Protein AF-A0A1T4K7S0-F1 (afdb_monomer)

pLDDT: mean 84.99, std 19.04, range [42.91, 98.62]

Sequence (131 aa):
MKFDKYSYYLGMTFAFVECVSNDAKEVALTHPLSNEEFKVLKEYNEKIVFENQLHLYWDTIHNKTIGVIYKYEESIIKYVALRKHFNVIDNFDKFKDLLGYNIVSKMNEYTKIETNIIQSEDWLLAHNNQQ

Structure (mmCIF, N/CA/C/O backbone):
data_AF-A0A1T4K7S0-F1
#
_entry.id   AF-A0A1T4K7S0-F1
#
loop_
_atom_site.group_PDB
_atom_site.id
_atom_site.type_symbol
_atom_site.label_atom_id
_atom_site.label_alt_id
_atom_site.label_comp_id
_atom_site.label_asym_id
_atom_site.label_entity_id
_atom_site.label_seq_id
_atom_site.pdbx_PDB_ins_code
_atom_site.Cartn_x
_atom_site.Cartn_y
_atom_site.Cartn_z
_atom_site.occupancy
_atom_site.B_iso_or_equiv
_atom_site.auth_seq_id
_atom_site.auth_comp_id
_atom_site.auth_asym_id
_atom_site.auth_atom_id
_atom_site.pdbx_PDB_model_num
ATOM 1 N N . MET A 1 1 ? 0.284 10.090 -27.308 1.00 47.59 1 MET A N 1
ATOM 2 C CA . MET A 1 1 ? 0.532 10.387 -25.882 1.00 47.59 1 MET A CA 1
ATOM 3 C C . MET A 1 1 ? 0.886 9.075 -25.201 1.00 47.59 1 MET A C 1
ATOM 5 O O . MET A 1 1 ? 0.038 8.196 -25.145 1.00 47.59 1 MET A O 1
ATOM 9 N N . LYS A 1 2 ? 2.152 8.868 -24.827 1.00 51.22 2 LYS A N 1
ATOM 10 C CA . LYS A 1 2 ? 2.576 7.647 -24.128 1.00 51.22 2 LYS A CA 1
ATOM 11 C C . LYS A 1 2 ? 2.298 7.890 -22.645 1.00 51.22 2 LYS A C 1
ATOM 13 O O . LYS A 1 2 ? 2.816 8.864 -22.111 1.00 51.22 2 LYS A O 1
ATOM 18 N N . PHE A 1 3 ? 1.423 7.097 -22.030 1.00 64.25 3 PHE A N 1
ATOM 19 C CA . PHE A 1 3 ? 1.155 7.213 -20.596 1.00 64.25 3 PHE A CA 1
ATOM 20 C C . PHE A 1 3 ? 2.452 6.925 -19.834 1.00 64.25 3 PHE A C 1
ATOM 22 O O . PHE A 1 3 ? 3.077 5.887 -20.060 1.00 64.25 3 PHE A O 1
ATOM 29 N N . ASP A 1 4 ? 2.875 7.853 -18.976 1.00 88.50 4 ASP A N 1
ATOM 30 C CA . ASP A 1 4 ? 3.986 7.608 -18.063 1.00 88.50 4 ASP A CA 1
ATOM 31 C C . ASP A 1 4 ? 3.535 6.607 -16.990 1.00 88.50 4 ASP A C 1
ATOM 33 O O . ASP A 1 4 ? 2.502 6.789 -16.336 1.00 88.50 4 ASP A O 1
ATOM 37 N N . LYS A 1 5 ? 4.307 5.529 -16.816 1.00 92.75 5 LYS A N 1
ATOM 38 C CA . LYS A 1 5 ? 3.989 4.464 -15.858 1.00 92.75 5 LYS A CA 1
ATOM 39 C C . LYS A 1 5 ? 3.945 4.984 -14.419 1.00 92.75 5 LYS A C 1
ATOM 41 O O . LYS A 1 5 ? 3.163 4.481 -13.620 1.00 92.75 5 LYS A O 1
ATOM 46 N N . TYR A 1 6 ? 4.734 6.010 -14.092 1.00 94.94 6 TYR A N 1
ATOM 47 C CA . TYR A 1 6 ? 4.749 6.597 -12.751 1.00 94.94 6 TYR A CA 1
ATOM 48 C C . TYR A 1 6 ? 3.476 7.377 -12.461 1.00 94.94 6 TYR A C 1
ATOM 50 O O . TYR A 1 6 ? 2.893 7.205 -11.393 1.00 94.94 6 TYR A O 1
ATOM 58 N N . SER A 1 7 ? 2.975 8.139 -13.436 1.00 94.19 7 SER A N 1
ATOM 59 C CA . SER A 1 7 ? 1.658 8.771 -13.323 1.00 94.19 7 SER A CA 1
ATOM 60 C C . SER A 1 7 ? 0.545 7.736 -13.133 1.00 94.19 7 SER A C 1
ATOM 62 O O . SER A 1 7 ? -0.346 7.945 -12.316 1.00 94.19 7 SER A O 1
ATOM 64 N N . TYR A 1 8 ? 0.617 6.594 -13.827 1.00 95.00 8 TYR A N 1
ATOM 65 C CA . TYR A 1 8 ? -0.343 5.503 -13.640 1.00 95.00 8 TYR A CA 1
ATOM 66 C C . TYR A 1 8 ? -0.294 4.913 -12.219 1.00 95.00 8 TYR A C 1
ATOM 68 O O . TYR A 1 8 ? -1.337 4.757 -11.585 1.00 95.00 8 TYR A O 1
ATOM 76 N N . TYR A 1 9 ? 0.898 4.633 -11.679 1.00 96.62 9 TYR A N 1
ATOM 77 C CA . TYR A 1 9 ? 1.034 4.107 -10.313 1.00 96.62 9 TYR A CA 1
ATOM 78 C C . TYR A 1 9 ? 0.531 5.093 -9.255 1.00 96.62 9 TYR A C 1
ATOM 80 O O . TYR A 1 9 ? -0.161 4.679 -8.329 1.00 96.62 9 TYR A O 1
ATOM 88 N N . LEU A 1 10 ? 0.821 6.388 -9.403 1.00 96.56 10 LEU A N 1
ATOM 89 C CA . LEU A 1 10 ? 0.322 7.411 -8.481 1.00 96.56 10 LEU A CA 1
ATOM 90 C C . LEU A 1 10 ? -1.200 7.578 -8.577 1.00 96.56 10 LEU A C 1
ATOM 92 O O . LEU A 1 10 ? -1.858 7.712 -7.549 1.00 96.56 10 LEU A O 1
ATOM 96 N N . GLY A 1 11 ? -1.768 7.496 -9.785 1.00 96.50 11 GLY A N 1
ATOM 97 C CA . GLY A 1 11 ? -3.220 7.487 -9.978 1.00 96.50 11 GLY A CA 1
ATOM 98 C C . GLY A 1 11 ? -3.898 6.301 -9.283 1.00 96.50 11 GLY A C 1
ATOM 99 O O . GLY A 1 11 ? -4.918 6.477 -8.621 1.00 96.50 11 GLY A O 1
ATOM 100 N N . MET A 1 12 ? -3.298 5.108 -9.357 1.00 96.38 12 MET A N 1
ATOM 101 C CA . MET A 1 12 ? -3.770 3.922 -8.627 1.00 96.38 12 MET A CA 1
ATOM 102 C C . MET A 1 12 ? -3.733 4.130 -7.108 1.00 96.38 12 MET A C 1
ATOM 104 O O . MET A 1 12 ? -4.701 3.810 -6.421 1.00 96.38 12 MET A O 1
ATOM 108 N N . THR A 1 13 ? -2.641 4.688 -6.576 1.00 97.69 13 THR A N 1
ATOM 109 C CA . THR A 1 13 ? -2.539 5.017 -5.147 1.00 97.69 13 THR A CA 1
ATOM 110 C C . THR A 1 13 ? -3.636 5.986 -4.724 1.00 97.69 13 THR A C 1
ATOM 112 O O . THR A 1 13 ? -4.280 5.750 -3.706 1.00 97.69 13 THR A O 1
ATOM 115 N N . PHE A 1 14 ? -3.889 7.037 -5.508 1.00 97.50 14 PHE A N 1
ATOM 116 C CA . PHE A 1 14 ? -4.933 8.015 -5.207 1.00 97.50 14 PHE A CA 1
ATOM 117 C C . PHE A 1 14 ? -6.324 7.363 -5.129 1.00 97.50 14 PHE A C 1
ATOM 119 O O . PHE A 1 14 ? -7.025 7.531 -4.136 1.00 97.50 14 PHE A O 1
ATOM 126 N N . ALA A 1 15 ? -6.678 6.519 -6.102 1.00 97.06 15 ALA A N 1
ATOM 127 C CA . ALA A 1 15 ? -7.947 5.786 -6.087 1.00 97.06 15 ALA A CA 1
ATOM 128 C C . ALA A 1 15 ? -8.083 4.847 -4.870 1.00 97.06 15 ALA A C 1
ATOM 130 O O . ALA A 1 15 ? -9.164 4.688 -4.300 1.00 97.06 15 ALA A O 1
ATOM 131 N N . PHE A 1 16 ? -6.989 4.215 -4.438 1.00 97.31 16 PHE A N 1
ATOM 132 C CA . PHE A 1 16 ? -7.000 3.367 -3.246 1.00 97.31 16 PHE A CA 1
ATOM 133 C C . PHE A 1 16 ? -7.092 4.149 -1.942 1.00 97.31 16 PHE A C 1
ATOM 135 O O . PHE A 1 16 ? -7.776 3.695 -1.025 1.00 97.31 16 PHE A O 1
ATOM 142 N N . VAL A 1 17 ? -6.467 5.322 -1.874 1.00 97.94 17 VAL A N 1
ATOM 143 C CA . VAL A 1 17 ? -6.667 6.263 -0.772 1.00 97.94 17 VAL A CA 1
ATOM 144 C C . VAL A 1 17 ? -8.145 6.633 -0.657 1.00 97.94 17 VAL A C 1
ATOM 146 O O . VAL A 1 17 ? -8.704 6.494 0.424 1.00 97.94 17 VAL A O 1
ATOM 149 N N . GLU A 1 18 ? -8.819 6.973 -1.759 1.00 96.88 18 GLU A N 1
ATOM 150 C CA . GLU A 1 18 ? -10.259 7.271 -1.738 1.00 96.88 18 GLU A CA 1
ATOM 151 C C . GLU A 1 18 ? -11.104 6.090 -1.238 1.00 96.88 18 GLU A C 1
ATOM 153 O O . GLU A 1 18 ? -12.051 6.281 -0.473 1.00 96.88 18 GLU A O 1
ATOM 158 N N . CYS A 1 19 ? -10.757 4.858 -1.626 1.00 96.88 19 CYS A N 1
ATOM 159 C CA . CYS A 1 19 ? -11.459 3.663 -1.155 1.00 96.88 19 CYS A CA 1
ATOM 160 C C . CYS A 1 19 ? -11.328 3.469 0.364 1.00 96.88 19 CYS A C 1
ATOM 162 O O . CYS A 1 19 ? -12.300 3.091 1.015 1.00 96.88 19 CYS A O 1
ATOM 164 N N . VAL A 1 20 ? -10.134 3.693 0.921 1.00 97.31 20 VAL A N 1
ATOM 165 C CA . VAL A 1 20 ? -9.875 3.539 2.362 1.00 97.31 20 VAL A CA 1
ATOM 166 C C . VAL A 1 20 ? -10.484 4.699 3.152 1.00 97.31 20 VAL A C 1
ATOM 168 O O . VAL A 1 20 ? -11.095 4.472 4.191 1.00 97.31 20 VAL A O 1
ATOM 171 N N . SER A 1 21 ? -10.395 5.933 2.649 1.00 96.56 21 SER A N 1
ATOM 172 C CA . SER A 1 21 ? -10.991 7.110 3.297 1.00 96.56 21 SER A CA 1
ATOM 173 C C . SER A 1 21 ? -12.507 6.982 3.466 1.00 96.56 21 SER A C 1
ATOM 175 O O . SER A 1 21 ? -13.034 7.352 4.518 1.00 96.56 21 SER A O 1
ATOM 177 N N . ASN A 1 22 ? -13.185 6.416 2.461 1.00 94.19 22 ASN A N 1
ATOM 178 C CA . ASN A 1 22 ? -14.634 6.188 2.443 1.00 94.19 22 ASN A CA 1
ATOM 179 C C . ASN A 1 22 ? -15.061 4.836 3.044 1.00 94.19 22 ASN A C 1
ATOM 181 O O . ASN A 1 22 ? -16.191 4.405 2.826 1.00 94.19 22 ASN A O 1
ATOM 185 N N . ASP A 1 23 ? -14.160 4.141 3.745 1.00 92.44 23 ASP A N 1
ATOM 186 C CA . ASP A 1 23 ? -14.431 2.868 4.424 1.00 92.44 23 ASP A CA 1
ATOM 187 C C . ASP A 1 23 ? -14.947 1.747 3.488 1.00 92.44 23 ASP A C 1
ATOM 189 O O . ASP A 1 23 ? -15.548 0.765 3.923 1.00 92.44 23 ASP A O 1
ATOM 193 N N . ALA A 1 24 ? -14.669 1.849 2.181 1.00 91.88 24 ALA A N 1
ATOM 194 C CA . ALA A 1 24 ? -14.945 0.789 1.209 1.00 91.88 24 ALA A CA 1
ATOM 195 C C . ALA A 1 24 ? -13.925 -0.363 1.307 1.00 91.88 24 ALA A C 1
ATOM 197 O O . ALA A 1 24 ? -14.191 -1.481 0.860 1.00 91.88 24 ALA A O 1
ATOM 198 N N . LYS A 1 25 ? -12.746 -0.090 1.883 1.00 94.75 25 LYS A N 1
ATOM 199 C CA . LYS A 1 25 ? -11.691 -1.062 2.201 1.00 94.75 25 LYS A CA 1
ATOM 200 C C . LYS A 1 25 ? -11.120 -0.755 3.589 1.00 94.75 25 LYS A C 1
ATOM 202 O O . LYS A 1 25 ? -10.883 0.409 3.890 1.00 94.75 25 LYS A O 1
ATOM 207 N N . GLU A 1 26 ? -10.835 -1.778 4.401 1.00 96.25 26 GLU A N 1
ATOM 208 C CA . GLU A 1 26 ? -10.111 -1.582 5.672 1.00 96.25 26 GLU A CA 1
ATOM 209 C C . GLU A 1 26 ? -8.628 -1.266 5.418 1.00 96.25 26 GLU A C 1
ATOM 211 O O . GLU A 1 26 ? -8.034 -0.454 6.131 1.00 96.25 26 GLU A O 1
ATOM 216 N N . VAL A 1 27 ? -8.039 -1.904 4.396 1.00 97.31 27 VAL A N 1
ATOM 217 C CA . VAL A 1 27 ? -6.691 -1.618 3.887 1.00 97.31 27 VAL A CA 1
ATOM 218 C C . VAL A 1 27 ? -6.661 -1.667 2.357 1.00 97.31 27 VAL A C 1
ATOM 220 O O . VAL A 1 27 ? -7.434 -2.390 1.725 1.00 97.31 27 VAL A O 1
ATOM 223 N N . ALA A 1 28 ? -5.720 -0.957 1.741 1.00 97.50 28 ALA A N 1
ATOM 224 C CA . ALA A 1 28 ? -5.439 -1.065 0.311 1.00 97.50 28 ALA A CA 1
ATOM 225 C C . ALA A 1 28 ? -3.935 -1.168 0.040 1.00 97.50 28 ALA A C 1
ATOM 227 O O . ALA A 1 28 ? -3.122 -0.740 0.854 1.00 97.50 28 ALA A O 1
ATOM 228 N N . LEU A 1 29 ? -3.562 -1.753 -1.100 1.00 97.12 29 LEU A N 1
ATOM 229 C CA . LEU A 1 29 ? -2.165 -1.977 -1.475 1.00 97.12 29 LEU A CA 1
ATOM 230 C C . LEU A 1 29 ? -1.804 -1.109 -2.678 1.00 97.12 29 LEU A C 1
ATOM 232 O O . LEU A 1 29 ? -2.515 -1.131 -3.681 1.00 97.12 29 LEU A O 1
ATOM 236 N N . THR A 1 30 ? -0.689 -0.382 -2.614 1.00 96.94 3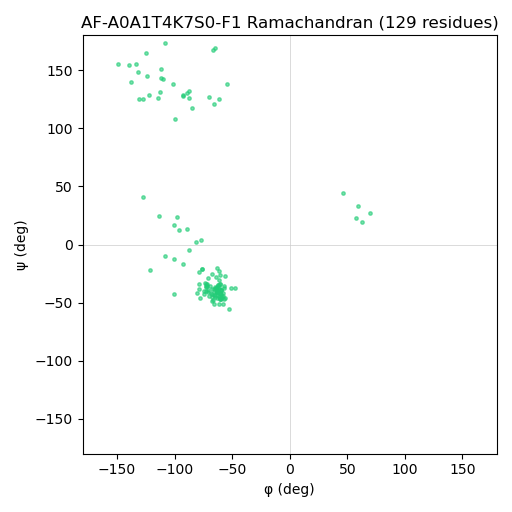0 THR A N 1
ATOM 237 C CA . THR A 1 30 ? -0.150 0.311 -3.791 1.00 96.94 30 THR A CA 1
ATOM 238 C C . THR A 1 30 ? 0.296 -0.694 -4.852 1.00 96.94 30 THR A C 1
ATOM 240 O O . THR A 1 30 ? 0.449 -1.892 -4.594 1.00 96.94 30 THR A O 1
ATOM 243 N N . HIS A 1 31 ? 0.595 -0.196 -6.053 1.00 95.38 31 HIS A N 1
ATOM 244 C CA . HIS A 1 31 ? 1.286 -1.009 -7.049 1.00 95.38 31 HIS A CA 1
ATOM 245 C C . HIS A 1 31 ? 2.602 -1.582 -6.469 1.00 95.38 31 HIS A C 1
ATOM 247 O O . HIS A 1 31 ? 3.313 -0.837 -5.787 1.00 95.38 31 HIS A O 1
ATOM 253 N N . PRO A 1 32 ? 2.951 -2.860 -6.723 1.00 96.06 32 PRO A N 1
ATOM 254 C CA . PRO A 1 32 ? 4.241 -3.422 -6.327 1.00 96.06 32 PRO A CA 1
ATOM 255 C C . PRO A 1 32 ? 5.399 -2.766 -7.083 1.00 96.06 32 PRO A C 1
ATOM 257 O O . PRO A 1 32 ? 5.480 -2.831 -8.307 1.00 96.06 32 PRO A O 1
ATOM 260 N N . LEU A 1 33 ? 6.325 -2.159 -6.350 1.00 96.62 33 LEU A N 1
ATOM 261 C CA . LEU A 1 33 ? 7.432 -1.384 -6.899 1.00 96.62 33 LEU A CA 1
ATOM 262 C C . LEU A 1 33 ? 8.730 -2.189 -6.875 1.00 96.62 33 LEU A C 1
ATOM 264 O O . LEU A 1 33 ? 9.053 -2.858 -5.894 1.00 96.62 33 LEU A O 1
ATOM 268 N N . SER A 1 34 ? 9.517 -2.112 -7.947 1.00 97.00 34 SER A N 1
ATOM 269 C CA . SER A 1 34 ? 10.940 -2.467 -7.866 1.00 97.00 34 SER A CA 1
ATOM 270 C C . SER A 1 34 ? 11.711 -1.477 -6.985 1.00 97.00 34 SER A C 1
ATOM 272 O O . SER A 1 34 ? 11.230 -0.386 -6.687 1.00 97.00 34 SER A O 1
ATOM 274 N N . ASN A 1 35 ? 12.950 -1.817 -6.623 1.00 96.56 35 ASN A N 1
ATOM 275 C CA . ASN A 1 35 ? 13.815 -0.934 -5.834 1.00 96.56 35 ASN A CA 1
ATOM 276 C C . ASN A 1 35 ? 14.037 0.441 -6.488 1.00 96.56 35 ASN A C 1
ATOM 278 O O . ASN A 1 35 ? 14.111 1.448 -5.789 1.00 96.56 35 ASN A O 1
ATOM 282 N N . GLU A 1 36 ? 14.156 0.496 -7.815 1.00 96.12 36 GLU A N 1
ATOM 283 C CA . GLU A 1 36 ? 14.329 1.757 -8.548 1.00 96.12 36 GLU A CA 1
ATOM 284 C C . GLU A 1 36 ? 13.050 2.591 -8.527 1.00 96.12 36 GLU A C 1
ATOM 286 O O . GLU A 1 36 ? 13.086 3.785 -8.241 1.00 96.12 36 GLU A O 1
ATOM 291 N N . GLU A 1 37 ? 11.907 1.949 -8.759 1.00 97.25 37 GLU A N 1
ATOM 292 C CA . GLU A 1 37 ? 10.602 2.611 -8.740 1.00 97.25 37 GLU A CA 1
ATOM 293 C C . GLU A 1 37 ? 10.257 3.109 -7.336 1.00 97.25 37 GLU A C 1
ATOM 295 O O . GLU A 1 37 ? 9.755 4.219 -7.186 1.00 97.25 37 GLU A O 1
ATOM 300 N N . PHE A 1 38 ? 10.593 2.339 -6.299 1.00 97.56 38 PHE A N 1
ATOM 301 C CA . PHE A 1 38 ? 10.402 2.729 -4.908 1.00 97.56 38 PHE A CA 1
ATOM 302 C C . PHE A 1 38 ? 11.202 3.985 -4.552 1.00 97.56 38 PHE A C 1
ATOM 304 O O . PHE A 1 38 ? 10.646 4.905 -3.960 1.00 97.56 38 PHE A O 1
ATOM 311 N N . LYS A 1 39 ? 12.471 4.078 -4.974 1.00 96.69 39 LYS A N 1
ATOM 312 C CA . LYS A 1 39 ? 13.296 5.282 -4.757 1.00 96.69 39 LYS A CA 1
ATOM 313 C C . LYS A 1 39 ? 12.665 6.540 -5.348 1.00 96.69 39 LYS A C 1
ATOM 315 O O . LYS A 1 39 ? 12.800 7.607 -4.766 1.00 96.69 39 LYS A O 1
ATOM 320 N N . VAL A 1 40 ? 11.994 6.412 -6.490 1.00 96.75 40 VAL A N 1
ATOM 321 C CA . VAL A 1 40 ? 11.342 7.542 -7.162 1.00 96.75 40 VAL A CA 1
ATOM 322 C C . VAL A 1 40 ? 9.989 7.862 -6.528 1.00 96.75 40 VAL A C 1
ATOM 324 O O . VAL A 1 40 ? 9.652 9.028 -6.370 1.00 96.75 40 VAL A O 1
ATOM 327 N N . LEU A 1 41 ? 9.200 6.844 -6.180 1.00 97.50 41 LEU A N 1
ATOM 328 C CA . LEU A 1 41 ? 7.780 7.005 -5.859 1.00 97.50 41 LEU A CA 1
ATOM 329 C C . LEU A 1 41 ? 7.462 7.033 -4.365 1.00 97.50 41 LEU A C 1
ATOM 331 O O . LEU A 1 41 ? 6.332 7.373 -4.016 1.00 97.50 41 LEU A O 1
ATOM 335 N N . LYS A 1 42 ? 8.402 6.674 -3.483 1.00 97.94 42 LYS A N 1
ATOM 336 C CA . LYS A 1 42 ? 8.169 6.603 -2.031 1.00 97.94 42 LYS A CA 1
ATOM 337 C C . LYS A 1 42 ? 7.580 7.903 -1.483 1.00 97.94 42 LYS A C 1
ATOM 339 O O . LYS A 1 42 ? 6.498 7.874 -0.907 1.00 97.94 42 LYS A O 1
ATOM 344 N N . GLU A 1 43 ? 8.252 9.028 -1.718 1.00 98.12 43 GLU A N 1
ATOM 345 C CA . GLU A 1 43 ? 7.845 10.331 -1.172 1.00 98.12 43 GLU A CA 1
ATOM 346 C C . GLU A 1 43 ? 6.493 10.794 -1.727 1.00 98.12 43 GLU A C 1
ATOM 348 O O . GLU A 1 43 ? 5.676 11.344 -0.995 1.00 98.12 43 GLU A O 1
ATOM 353 N N . TYR A 1 44 ? 6.211 10.517 -3.003 1.00 98.00 44 TYR A N 1
ATOM 354 C CA . TYR A 1 44 ? 4.925 10.858 -3.612 1.00 98.00 44 TYR A CA 1
ATOM 355 C C . TYR A 1 44 ? 3.774 10.026 -3.037 1.00 98.00 44 TYR A C 1
ATOM 357 O O . TYR A 1 44 ? 2.713 10.577 -2.761 1.00 98.00 44 TYR A O 1
ATOM 365 N N . ASN A 1 45 ? 3.974 8.721 -2.821 1.00 98.19 45 ASN A N 1
ATOM 366 C CA . ASN A 1 45 ? 2.969 7.879 -2.167 1.00 98.19 45 ASN A CA 1
ATOM 367 C C . ASN A 1 45 ? 2.739 8.314 -0.715 1.00 98.19 45 ASN A C 1
ATOM 369 O O . ASN A 1 45 ? 1.593 8.454 -0.304 1.00 98.19 45 ASN A O 1
ATOM 373 N N . GLU A 1 46 ? 3.812 8.569 0.041 1.00 98.44 46 GLU A N 1
ATOM 374 C CA . GLU A 1 46 ? 3.726 9.070 1.420 1.00 98.44 46 GLU A CA 1
ATOM 375 C C . GLU A 1 46 ? 2.955 10.388 1.481 1.00 98.44 46 GLU A C 1
ATOM 377 O O . GLU A 1 46 ? 2.057 10.531 2.307 1.00 98.44 46 GLU A O 1
ATOM 382 N N . LYS A 1 47 ? 3.241 11.310 0.556 1.00 98.31 47 LYS A N 1
ATOM 383 C CA . LYS A 1 47 ? 2.533 12.583 0.441 1.00 98.31 47 LYS A CA 1
ATOM 384 C C . LYS A 1 47 ? 1.045 12.394 0.140 1.00 98.31 47 LYS A C 1
ATOM 386 O O . LYS A 1 47 ? 0.229 12.934 0.875 1.00 98.31 47 LYS A O 1
ATOM 391 N N . ILE A 1 48 ? 0.689 11.607 -0.881 1.00 98.12 48 ILE A N 1
ATOM 392 C CA . ILE A 1 48 ? -0.715 11.350 -1.253 1.00 98.12 48 ILE A CA 1
ATOM 393 C C . ILE A 1 48 ? -1.498 10.774 -0.065 1.00 98.12 48 ILE A C 1
ATOM 395 O O . ILE A 1 48 ? -2.605 11.224 0.224 1.00 98.12 48 ILE A O 1
ATOM 399 N N . VAL A 1 49 ? -0.928 9.789 0.631 1.00 98.38 49 VAL A N 1
ATOM 400 C CA . VAL A 1 49 ? -1.587 9.133 1.769 1.00 98.38 49 VAL A CA 1
ATOM 401 C C . VAL A 1 49 ? -1.734 10.099 2.948 1.00 98.38 49 VAL A C 1
ATOM 403 O O . VAL A 1 49 ? -2.820 10.211 3.516 1.00 98.38 49 VAL A O 1
ATOM 406 N N . PHE A 1 50 ? -0.677 10.848 3.273 1.00 97.88 50 PHE A N 1
ATOM 407 C CA . PHE A 1 50 ? -0.682 11.819 4.367 1.00 97.88 50 PHE A CA 1
ATOM 408 C C . PHE A 1 50 ? -1.655 12.983 4.129 1.00 97.88 50 PHE A C 1
ATOM 410 O O . PHE A 1 50 ? -2.398 13.352 5.036 1.00 97.88 50 PHE A O 1
ATOM 417 N N . GLU A 1 51 ? -1.701 13.539 2.914 1.00 98.00 51 GLU A N 1
ATOM 418 C CA . GLU A 1 51 ? -2.617 14.636 2.555 1.00 98.00 51 GLU A CA 1
ATOM 419 C C . GLU A 1 51 ? -4.096 14.242 2.696 1.00 98.00 51 GLU A C 1
ATOM 421 O O . GLU A 1 51 ? -4.947 15.101 2.918 1.00 98.00 51 GLU A O 1
ATOM 426 N N . ASN A 1 52 ? -4.394 12.942 2.643 1.00 97.00 52 ASN A N 1
ATOM 427 C CA . ASN A 1 52 ? -5.728 12.385 2.851 1.00 97.00 52 ASN A CA 1
ATOM 428 C C . ASN A 1 52 ? -5.969 11.884 4.287 1.00 97.00 52 ASN A C 1
ATOM 430 O O . ASN A 1 52 ? -6.965 11.209 4.532 1.00 97.00 52 ASN A O 1
ATOM 434 N N . GLN A 1 53 ? -5.087 12.223 5.236 1.00 97.50 53 GLN A N 1
ATOM 435 C CA . GLN A 1 53 ? -5.202 11.867 6.659 1.00 97.50 53 GLN A CA 1
ATOM 436 C C . GLN A 1 53 ? -5.261 10.350 6.906 1.00 97.50 53 GLN A C 1
ATOM 438 O O . GLN A 1 53 ? -5.920 9.880 7.831 1.00 97.50 53 GLN A O 1
ATOM 443 N N . LEU A 1 54 ? -4.564 9.584 6.068 1.00 98.38 54 LEU A N 1
ATOM 444 C CA . LEU A 1 54 ? -4.404 8.142 6.206 1.00 98.38 54 LEU A CA 1
ATOM 445 C C . LEU A 1 54 ? -2.972 7.793 6.624 1.00 98.38 54 LEU A C 1
ATOM 447 O O . LEU A 1 54 ? -2.068 8.632 6.644 1.00 98.38 54 LEU A O 1
ATOM 451 N N . HIS A 1 55 ? -2.756 6.517 6.918 1.00 98.50 55 HIS A N 1
ATOM 452 C CA . HIS A 1 55 ? -1.462 5.967 7.288 1.00 98.50 55 HIS A CA 1
ATOM 453 C C . HIS A 1 55 ? -0.924 5.026 6.207 1.00 98.50 55 HIS A C 1
ATOM 455 O O . HIS A 1 55 ? -1.682 4.381 5.478 1.00 98.50 55 HIS A O 1
ATOM 461 N N . LEU A 1 56 ? 0.407 4.941 6.121 1.00 98.50 56 LEU A N 1
ATOM 462 C CA . LEU A 1 56 ? 1.121 4.098 5.167 1.00 98.50 56 LEU A CA 1
ATOM 463 C C . LEU A 1 56 ? 2.132 3.207 5.890 1.00 98.50 56 LEU A C 1
ATOM 465 O O . LEU A 1 56 ? 3.011 3.701 6.594 1.00 98.50 56 LEU A O 1
ATOM 469 N N . TYR A 1 57 ? 2.039 1.900 5.668 1.00 98.25 57 TYR A N 1
ATOM 470 C CA . TYR A 1 57 ? 3.022 0.913 6.110 1.00 98.25 57 TYR A CA 1
ATOM 471 C C . TYR A 1 57 ? 3.705 0.276 4.898 1.00 98.25 57 TYR A C 1
ATOM 473 O O . TYR A 1 57 ? 3.034 -0.235 4.006 1.00 98.25 57 TYR A O 1
ATOM 481 N N . TRP A 1 58 ? 5.035 0.292 4.849 1.00 98.06 58 TRP A N 1
ATOM 482 C CA . TRP A 1 58 ? 5.786 -0.336 3.762 1.00 98.06 58 TRP A CA 1
ATOM 483 C C . TRP A 1 58 ? 6.051 -1.816 4.061 1.00 98.06 58 TRP A C 1
ATOM 485 O O . TRP A 1 58 ? 6.632 -2.155 5.089 1.00 98.06 58 TRP A O 1
ATOM 495 N N . ASP A 1 59 ? 5.662 -2.683 3.130 1.00 97.12 59 ASP A N 1
ATOM 496 C CA . ASP A 1 59 ? 5.840 -4.136 3.180 1.00 97.12 59 ASP A CA 1
ATOM 497 C C . ASP A 1 59 ? 6.587 -4.620 1.923 1.00 97.12 59 ASP A C 1
ATOM 499 O O . ASP A 1 59 ? 6.728 -3.899 0.932 1.00 97.12 59 ASP A O 1
ATOM 503 N N . THR A 1 60 ? 7.100 -5.847 1.956 1.00 95.94 60 THR A N 1
ATOM 504 C CA . THR A 1 60 ? 7.794 -6.487 0.836 1.00 95.94 60 THR A CA 1
ATOM 505 C C . THR A 1 60 ? 7.121 -7.800 0.453 1.00 95.94 60 THR A C 1
ATOM 507 O O . THR A 1 60 ? 6.930 -8.692 1.281 1.00 95.94 60 THR A O 1
ATOM 510 N N . ILE A 1 61 ? 6.811 -7.949 -0.836 1.00 92.50 61 ILE A N 1
ATOM 511 C CA . ILE A 1 61 ? 6.226 -9.158 -1.423 1.00 92.50 61 ILE A CA 1
ATOM 512 C C . ILE A 1 61 ? 7.028 -9.543 -2.658 1.00 92.50 61 ILE A C 1
ATOM 514 O O . ILE A 1 61 ? 7.190 -8.730 -3.561 1.00 92.50 61 ILE A O 1
ATOM 518 N N . HIS A 1 62 ? 7.527 -10.782 -2.706 1.00 90.69 62 HIS A N 1
ATOM 519 C CA . HIS A 1 62 ? 8.308 -11.309 -3.839 1.00 90.69 62 HIS A CA 1
ATOM 520 C C . HIS A 1 62 ? 9.405 -10.333 -4.328 1.00 90.69 62 HIS A C 1
ATOM 522 O O . HIS A 1 62 ? 9.574 -10.113 -5.525 1.00 90.69 62 HIS A O 1
ATOM 528 N N . ASN A 1 63 ? 10.148 -9.720 -3.397 1.00 92.12 63 ASN A N 1
ATOM 529 C CA . ASN A 1 63 ? 11.188 -8.709 -3.668 1.00 92.12 63 ASN A CA 1
ATOM 530 C C . ASN A 1 63 ? 10.691 -7.403 -4.325 1.00 92.12 63 ASN A C 1
ATOM 532 O O . ASN A 1 63 ? 11.480 -6.658 -4.908 1.00 92.12 63 ASN A O 1
ATOM 536 N N . LYS A 1 64 ? 9.391 -7.118 -4.239 1.00 96.25 64 LYS A N 1
ATOM 537 C CA . LYS A 1 64 ? 8.779 -5.833 -4.583 1.00 96.25 64 LYS A CA 1
ATOM 538 C C . LYS A 1 64 ? 8.309 -5.137 -3.315 1.00 96.25 64 LYS A C 1
ATOM 540 O O . LYS A 1 64 ? 7.777 -5.787 -2.416 1.00 96.25 64 LYS A O 1
ATOM 545 N N . THR A 1 65 ? 8.456 -3.822 -3.267 1.00 97.69 65 THR A N 1
ATOM 546 C CA . THR A 1 65 ? 7.935 -3.006 -2.170 1.00 97.69 65 THR A CA 1
ATOM 547 C C . THR A 1 65 ? 6.496 -2.615 -2.462 1.00 97.69 65 THR A C 1
ATOM 549 O O . THR A 1 65 ? 6.189 -2.144 -3.555 1.00 97.69 65 THR A O 1
ATOM 552 N N . ILE A 1 66 ? 5.616 -2.780 -1.484 1.00 97.44 66 ILE A N 1
ATOM 553 C CA . ILE A 1 66 ? 4.225 -2.332 -1.5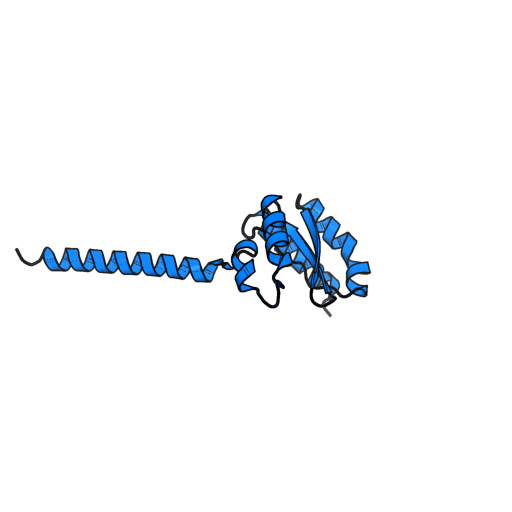42 1.00 97.44 66 ILE A CA 1
ATOM 554 C C . ILE A 1 66 ? 3.925 -1.421 -0.355 1.00 97.44 66 ILE A C 1
ATOM 556 O O . ILE A 1 66 ? 4.435 -1.624 0.746 1.00 97.44 66 ILE A O 1
ATOM 560 N N . GLY A 1 67 ? 3.089 -0.415 -0.575 1.00 98.12 67 GLY A N 1
ATOM 561 C CA . GLY A 1 67 ? 2.514 0.402 0.481 1.00 98.12 67 GLY A CA 1
ATOM 562 C C . GLY A 1 67 ? 1.166 -0.164 0.900 1.00 98.12 67 GLY A C 1
ATOM 563 O O . GLY A 1 67 ? 0.311 -0.409 0.054 1.00 98.12 67 GLY A O 1
ATOM 564 N N . VAL A 1 68 ? 0.975 -0.366 2.196 1.00 98.31 68 VAL A N 1
ATOM 565 C CA . VAL A 1 68 ? -0.289 -0.754 2.819 1.00 98.31 68 VAL A CA 1
ATOM 566 C C . VAL A 1 68 ? -0.913 0.508 3.392 1.00 98.31 68 VAL A C 1
ATOM 568 O O . VAL A 1 68 ? -0.415 1.071 4.366 1.00 98.31 68 VAL A O 1
ATOM 571 N N . ILE A 1 69 ? -1.973 0.971 2.745 1.00 98.62 69 ILE A N 1
ATOM 572 C CA . ILE A 1 69 ? -2.729 2.166 3.108 1.00 98.62 69 ILE A CA 1
ATOM 573 C C . ILE A 1 69 ? -3.829 1.743 4.075 1.00 98.62 69 ILE A C 1
ATOM 575 O O . ILE A 1 69 ? -4.564 0.798 3.783 1.00 98.62 69 ILE A O 1
ATOM 579 N N . TYR A 1 70 ? -3.956 2.430 5.204 1.00 98.50 70 TYR A N 1
ATOM 580 C CA . TYR A 1 70 ? -4.973 2.136 6.211 1.00 98.50 70 TYR A CA 1
ATOM 581 C C . TYR A 1 70 ? -5.407 3.404 6.951 1.00 98.50 70 TYR A C 1
ATOM 583 O O . TYR A 1 70 ? -4.662 4.380 7.033 1.00 98.50 70 TYR A O 1
ATOM 591 N N . LYS A 1 71 ? -6.626 3.377 7.494 1.00 98.12 71 LYS A N 1
ATOM 592 C CA . LYS A 1 71 ? -7.201 4.470 8.294 1.00 98.12 71 LYS A CA 1
ATOM 593 C C . LYS A 1 71 ? -7.118 4.197 9.793 1.00 98.12 71 LYS A C 1
ATOM 595 O O . LYS A 1 71 ? -6.755 5.082 10.555 1.00 98.12 71 LYS A O 1
ATOM 600 N N . TYR A 1 72 ? -7.416 2.965 10.199 1.00 97.19 72 TYR A N 1
ATOM 601 C CA . TYR A 1 72 ? -7.515 2.574 11.603 1.00 97.19 72 TYR A CA 1
ATOM 602 C C . TYR A 1 72 ? -6.391 1.620 12.020 1.00 97.19 72 TYR A C 1
ATOM 604 O O . TYR A 1 72 ? -5.979 0.753 11.241 1.00 97.19 72 TYR A O 1
ATOM 612 N N . GLU A 1 73 ? -5.893 1.758 13.251 1.00 96.81 73 GLU A N 1
ATOM 613 C CA . GLU A 1 73 ? -4.787 0.939 13.767 1.00 96.81 73 GLU A CA 1
ATOM 614 C C . GLU A 1 73 ? -5.144 -0.554 13.821 1.00 96.81 73 GLU A C 1
ATOM 616 O O . GLU A 1 73 ? -4.310 -1.415 13.530 1.00 96.81 73 GLU A O 1
ATOM 621 N N . GLU A 1 74 ? -6.400 -0.896 14.109 1.00 96.81 74 GLU A N 1
ATOM 622 C CA . GLU A 1 74 ? -6.864 -2.280 14.094 1.00 96.81 74 GLU A CA 1
ATOM 623 C C . GLU A 1 74 ? -6.718 -2.935 12.713 1.00 96.81 74 GLU A C 1
ATOM 625 O O . GLU A 1 74 ? -6.391 -4.122 12.634 1.00 96.81 74 GLU A O 1
ATOM 630 N N . SER A 1 75 ? -6.892 -2.177 11.625 1.00 96.50 75 SER A N 1
ATOM 631 C CA . SER A 1 75 ? -6.788 -2.690 10.256 1.00 96.50 75 SER A CA 1
ATOM 632 C C . SER A 1 75 ? -5.360 -3.136 9.944 1.00 96.50 75 SER A C 1
ATOM 634 O O . SER A 1 75 ? -5.150 -4.228 9.404 1.00 96.50 75 SER A O 1
ATOM 636 N N . ILE A 1 76 ? -4.357 -2.340 10.339 1.00 98.00 76 ILE A N 1
ATOM 637 C CA . ILE A 1 76 ? -2.951 -2.706 10.128 1.00 98.00 76 ILE A CA 1
ATOM 638 C C . ILE A 1 76 ? -2.517 -3.847 11.054 1.00 98.00 76 ILE A C 1
ATOM 640 O O . ILE A 1 76 ? -1.783 -4.733 10.618 1.00 98.00 76 ILE A O 1
ATOM 644 N N . ILE A 1 77 ? -3.024 -3.906 12.292 1.00 98.12 77 ILE A N 1
ATOM 645 C CA . ILE A 1 77 ? -2.756 -5.024 13.210 1.00 98.12 77 ILE A CA 1
ATOM 646 C C . ILE A 1 77 ? -3.256 -6.343 12.609 1.00 98.12 77 ILE A C 1
ATOM 648 O O . ILE A 1 77 ? -2.507 -7.325 12.577 1.00 98.12 77 ILE A O 1
ATOM 652 N N 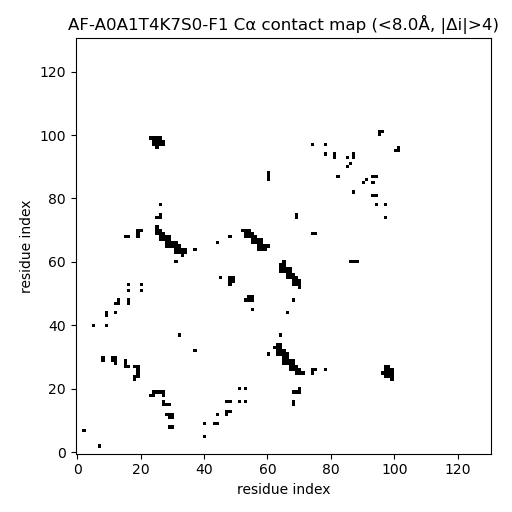. LYS A 1 78 ? -4.488 -6.368 12.076 1.00 97.62 78 LYS A N 1
ATOM 653 C CA . LYS A 1 78 ? -5.046 -7.541 11.380 1.00 97.62 78 LYS A CA 1
ATOM 654 C C . LYS A 1 78 ? -4.206 -7.919 10.158 1.00 97.62 78 LYS A C 1
ATOM 656 O O . LYS A 1 78 ? -3.860 -9.090 9.995 1.00 97.62 78 LYS A O 1
ATOM 661 N N . TYR A 1 79 ? -3.847 -6.940 9.323 1.00 97.69 79 TYR A N 1
ATOM 662 C CA . TYR A 1 79 ? -3.017 -7.169 8.138 1.00 97.69 79 TYR A CA 1
ATOM 663 C C . TYR A 1 79 ? -1.667 -7.799 8.504 1.00 97.69 79 TYR A C 1
ATOM 665 O O . TYR A 1 79 ? -1.302 -8.844 7.963 1.00 97.69 79 TYR A O 1
ATOM 673 N N . VAL A 1 8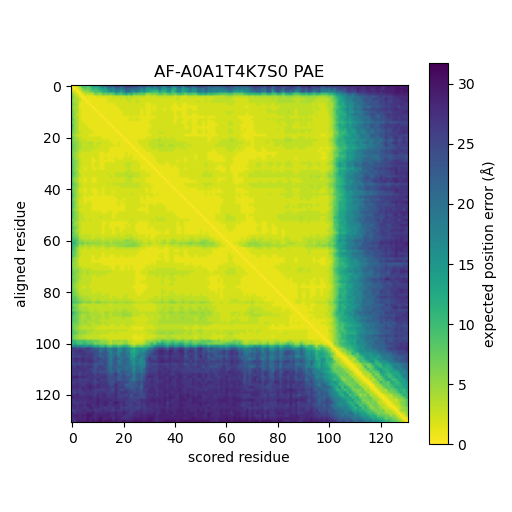0 ? -0.944 -7.213 9.464 1.00 97.56 80 VAL A N 1
ATOM 674 C CA . VAL A 1 80 ? 0.367 -7.705 9.910 1.00 97.56 80 VAL A CA 1
ATOM 675 C C . VAL A 1 80 ? 0.249 -9.099 10.527 1.00 97.56 80 VAL A C 1
ATOM 677 O O . VAL A 1 80 ? 1.094 -9.954 10.264 1.00 97.56 80 VAL A O 1
ATOM 680 N N . ALA A 1 81 ? -0.803 -9.372 11.304 1.00 97.56 81 ALA A N 1
ATOM 681 C CA . ALA A 1 81 ? -1.047 -10.699 11.865 1.00 97.56 81 ALA A CA 1
ATOM 682 C C . ALA A 1 81 ? -1.217 -11.770 10.773 1.00 97.56 81 ALA A C 1
ATOM 684 O O . ALA A 1 81 ? -0.619 -12.840 10.876 1.00 97.56 81 ALA A O 1
ATOM 685 N N . LEU A 1 82 ? -1.957 -11.472 9.699 1.00 97.00 82 LEU A N 1
ATOM 686 C CA . LEU A 1 82 ? -2.081 -12.371 8.547 1.00 97.00 82 LEU A CA 1
ATOM 687 C C . LEU A 1 82 ? -0.757 -12.514 7.787 1.00 97.00 82 LEU A C 1
ATOM 689 O O . LEU A 1 82 ? -0.365 -13.630 7.439 1.00 97.00 82 LEU A O 1
ATOM 693 N N . ARG A 1 83 ? -0.028 -11.411 7.565 1.00 96.44 83 ARG A N 1
ATOM 694 C CA . ARG A 1 83 ? 1.248 -11.418 6.827 1.00 96.44 83 ARG A CA 1
ATOM 695 C C . ARG A 1 83 ? 2.359 -12.224 7.487 1.00 96.44 83 ARG A C 1
ATOM 697 O O . ARG A 1 83 ? 3.264 -12.657 6.779 1.00 96.44 83 ARG A O 1
ATOM 704 N N . LYS A 1 84 ? 2.273 -12.492 8.795 1.00 95.69 84 LYS A N 1
ATOM 705 C CA . LYS A 1 84 ? 3.184 -13.420 9.494 1.00 95.69 84 LYS A CA 1
ATOM 706 C C . LYS A 1 84 ? 3.122 -14.847 8.952 1.00 95.69 84 LYS A C 1
ATOM 708 O O . LYS A 1 84 ? 4.093 -15.584 9.087 1.00 95.69 84 LYS A O 1
ATOM 713 N N . HIS A 1 85 ? 1.989 -15.238 8.373 1.00 96.56 85 HIS A N 1
ATOM 714 C CA . HIS A 1 85 ? 1.738 -16.613 7.943 1.00 96.56 85 HIS A CA 1
ATOM 715 C C . HIS A 1 85 ? 1.435 -16.730 6.450 1.00 96.56 85 HIS A C 1
ATOM 717 O O . HIS A 1 85 ? 1.607 -17.804 5.880 1.00 96.56 85 HIS A O 1
ATOM 723 N N . PHE A 1 86 ? 0.998 -15.641 5.817 1.00 96.19 86 PHE A N 1
ATOM 724 C CA . PHE A 1 86 ? 0.495 -15.654 4.451 1.00 96.19 86 PHE A CA 1
ATOM 725 C C . PHE A 1 86 ? 1.113 -14.550 3.596 1.00 96.19 86 PHE A C 1
ATOM 727 O O . PHE A 1 86 ? 1.414 -13.446 4.061 1.00 96.19 86 PHE A O 1
ATOM 734 N N . ASN A 1 87 ? 1.257 -14.842 2.307 1.00 93.56 87 ASN A N 1
ATOM 735 C CA . ASN A 1 87 ? 1.580 -13.852 1.292 1.00 93.56 87 ASN A CA 1
ATOM 736 C C . ASN A 1 87 ? 0.267 -13.335 0.692 1.00 93.56 87 ASN A C 1
ATOM 738 O O . ASN A 1 87 ? -0.571 -14.128 0.280 1.00 93.56 87 ASN A O 1
ATOM 742 N N . VAL A 1 88 ? 0.058 -12.018 0.651 1.00 92.50 88 VAL A N 1
ATOM 743 C CA . VAL A 1 88 ? -1.227 -11.446 0.204 1.00 92.50 88 VAL A CA 1
ATOM 744 C C . VAL A 1 88 ? -1.525 -11.665 -1.281 1.00 92.50 88 VAL A C 1
ATOM 746 O O . VAL A 1 88 ? -2.694 -11.723 -1.652 1.00 92.50 88 VAL A O 1
ATOM 749 N N . ILE A 1 89 ? -0.501 -11.847 -2.119 1.00 90.12 89 ILE A N 1
ATOM 750 C CA . ILE A 1 89 ? -0.685 -12.176 -3.538 1.00 90.12 89 ILE A CA 1
ATOM 751 C C . ILE A 1 89 ? -1.034 -13.658 -3.694 1.00 90.12 89 ILE A C 1
ATOM 753 O O . ILE A 1 89 ? -1.997 -13.991 -4.379 1.00 90.12 89 ILE A O 1
ATOM 757 N N . ASP A 1 90 ? -0.306 -14.539 -3.006 1.00 91.94 90 ASP A N 1
ATOM 758 C CA . ASP A 1 90 ? -0.482 -15.993 -3.146 1.00 91.94 90 ASP A CA 1
ATOM 759 C C . ASP A 1 90 ? -1.699 -16.524 -2.365 1.00 91.94 90 ASP A C 1
ATOM 761 O O . ASP A 1 90 ? -2.246 -17.584 -2.669 1.00 91.94 90 ASP A O 1
ATOM 765 N N . ASN A 1 91 ? -2.131 -15.803 -1.328 1.00 94.75 91 ASN A N 1
ATOM 766 C CA . ASN A 1 91 ? -3.206 -16.198 -0.418 1.00 94.75 91 ASN A CA 1
ATOM 767 C C . ASN A 1 91 ? -4.269 -15.103 -0.281 1.00 94.75 91 ASN A C 1
ATOM 769 O O . ASN A 1 91 ? -4.767 -14.854 0.819 1.00 94.75 91 ASN A O 1
ATOM 773 N N . PHE A 1 92 ? -4.626 -14.461 -1.392 1.00 90.62 92 PHE A N 1
ATOM 774 C CA . PHE A 1 92 ? -5.581 -13.352 -1.439 1.00 90.62 92 PHE A CA 1
ATOM 775 C C . PHE A 1 92 ? -6.887 -13.612 -0.669 1.00 90.62 92 PHE A C 1
ATOM 777 O O . PHE A 1 92 ? -7.371 -12.728 0.035 1.00 90.62 92 PHE A O 1
ATOM 784 N N . ASP A 1 93 ? -7.415 -14.840 -0.702 1.00 92.19 93 ASP A N 1
ATOM 785 C CA . ASP A 1 93 ? -8.631 -15.228 0.030 1.00 92.19 93 ASP A CA 1
ATOM 786 C C . ASP A 1 93 ? -8.560 -14.976 1.541 1.00 92.19 93 ASP A C 1
ATOM 788 O O . ASP A 1 93 ? -9.590 -14.768 2.179 1.00 92.19 93 ASP A O 1
ATOM 792 N N . LYS A 1 94 ? -7.357 -14.988 2.129 1.00 95.06 94 LYS A N 1
ATOM 793 C CA . LYS A 1 94 ? -7.145 -14.676 3.550 1.00 95.06 94 LYS A CA 1
ATOM 794 C C . LYS A 1 94 ? -7.218 -13.177 3.841 1.00 95.06 94 LYS A C 1
ATOM 796 O O . LYS A 1 94 ? -7.458 -12.803 4.981 1.00 95.06 94 LYS A O 1
ATOM 801 N N . PHE A 1 95 ? -7.022 -12.338 2.826 1.00 95.19 95 PHE A N 1
ATOM 802 C CA . PHE A 1 95 ? -6.983 -10.877 2.926 1.00 95.19 95 PHE A CA 1
ATOM 803 C C . PHE A 1 95 ? -8.217 -10.194 2.327 1.00 95.19 95 PHE A C 1
ATOM 805 O O . PHE A 1 95 ? -8.384 -8.990 2.516 1.00 95.19 95 PHE A O 1
ATOM 812 N N . LYS A 1 96 ? -9.080 -10.931 1.615 1.00 92.00 96 LYS A N 1
ATOM 813 C CA . LYS A 1 96 ? -10.233 -10.389 0.875 1.00 92.00 96 LYS A CA 1
ATOM 814 C C . LYS A 1 96 ? -11.124 -9.464 1.710 1.00 92.00 96 LYS A C 1
ATOM 816 O O . LYS A 1 96 ? -11.571 -8.447 1.183 1.00 92.00 96 LYS A O 1
ATOM 821 N N . ASP A 1 97 ? -11.312 -9.784 2.994 1.00 91.00 97 ASP A N 1
ATOM 822 C CA . ASP A 1 97 ? -12.151 -9.007 3.905 1.00 91.00 97 ASP A CA 1
ATOM 823 C C . ASP A 1 97 ? -11.549 -7.619 4.130 1.00 91.00 97 ASP A C 1
ATOM 825 O O . ASP A 1 97 ? -12.204 -6.608 3.886 1.00 91.00 97 ASP A O 1
ATOM 829 N N . LEU A 1 98 ? -10.260 -7.575 4.483 1.00 92.94 98 LEU A N 1
ATOM 830 C CA . LEU A 1 98 ? -9.519 -6.329 4.687 1.00 92.94 98 LEU A CA 1
ATOM 831 C C . LEU A 1 98 ? -9.454 -5.492 3.407 1.00 92.94 98 LEU A C 1
ATOM 833 O O . LEU A 1 98 ? -9.564 -4.269 3.439 1.00 92.94 98 LEU A O 1
ATOM 837 N N . LEU A 1 99 ? -9.291 -6.163 2.268 1.00 92.44 99 LEU A N 1
ATOM 838 C CA . LEU A 1 99 ? -9.167 -5.531 0.962 1.00 92.44 99 LEU A CA 1
ATOM 839 C C . LEU A 1 99 ? -10.524 -5.149 0.343 1.00 92.44 99 LEU A C 1
ATOM 841 O O . LEU A 1 99 ? -10.545 -4.654 -0.784 1.00 92.44 99 LEU A O 1
ATOM 845 N N . GLY A 1 100 ? -11.650 -5.369 1.030 1.00 84.69 100 GLY A N 1
ATOM 846 C CA . GLY A 1 100 ? -12.984 -4.977 0.561 1.00 84.69 100 GLY A CA 1
ATOM 847 C C . GLY A 1 100 ? -13.506 -5.784 -0.637 1.00 84.69 100 GLY A C 1
ATOM 848 O O . GLY A 1 100 ? -14.315 -5.284 -1.412 1.00 84.69 100 GLY A O 1
ATOM 849 N N . TYR A 1 101 ? -13.060 -7.032 -0.815 1.00 79.75 101 TYR A N 1
ATOM 850 C CA . TYR A 1 101 ? -13.498 -7.922 -1.906 1.00 79.75 101 TYR A CA 1
ATOM 851 C C . TYR A 1 101 ? -14.596 -8.913 -1.487 1.00 79.75 101 TYR A C 1
ATOM 853 O O . TYR A 1 101 ? -14.831 -9.932 -2.136 1.00 79.75 101 TYR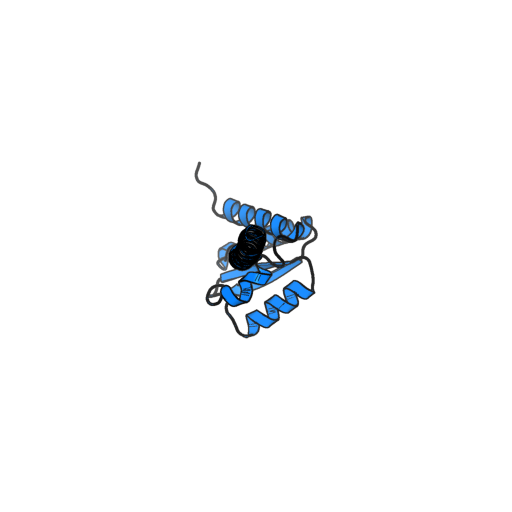 A O 1
ATOM 861 N N . ASN A 1 102 ? -15.346 -8.572 -0.440 1.00 67.62 102 ASN A N 1
ATOM 862 C CA . ASN A 1 102 ? -16.448 -9.383 0.091 1.00 67.62 102 ASN A CA 1
ATOM 863 C C . ASN A 1 102 ? -17.738 -9.319 -0.727 1.00 67.62 102 ASN A C 1
ATOM 865 O O . ASN A 1 102 ? -18.750 -9.910 -0.345 1.00 67.62 102 ASN A O 1
ATOM 869 N N . ILE A 1 103 ? -17.707 -8.618 -1.859 1.00 55.53 103 ILE A N 1
ATOM 870 C CA . ILE A 1 103 ? -18.876 -8.370 -2.703 1.00 55.53 103 ILE A CA 1
ATOM 871 C C . ILE A 1 103 ? -19.470 -9.691 -3.222 1.00 55.53 103 ILE A C 1
ATOM 873 O O . ILE A 1 103 ? -20.688 -9.823 -3.270 1.00 55.53 103 ILE A O 1
ATOM 877 N N . VAL A 1 104 ? -18.655 -10.720 -3.488 1.00 50.75 104 VAL A N 1
ATOM 878 C CA . VAL A 1 104 ? -19.168 -12.010 -3.993 1.00 50.75 104 VAL A CA 1
ATOM 879 C C . VAL A 1 104 ? -19.768 -12.890 -2.885 1.00 50.75 104 VAL A C 1
ATOM 881 O O . VAL A 1 104 ? -20.750 -13.588 -3.122 1.00 50.75 104 VAL A O 1
ATOM 884 N N . SER A 1 105 ? -19.239 -12.860 -1.655 1.00 43.53 105 SER A N 1
ATOM 885 C CA . SER A 1 105 ? -19.779 -13.699 -0.571 1.00 43.53 105 SER A CA 1
ATOM 886 C C . SER A 1 105 ? -21.057 -13.126 0.032 1.00 43.53 105 SER A C 1
ATOM 888 O O . SER A 1 105 ? -21.979 -13.887 0.307 1.00 43.53 105 SER A O 1
ATOM 890 N N . LYS A 1 106 ? -21.147 -11.796 0.177 1.00 42.91 106 LYS A N 1
ATOM 891 C CA . LYS A 1 106 ? -22.358 -11.144 0.693 1.00 42.91 106 LYS A CA 1
ATOM 892 C C . LYS A 1 106 ? -23.513 -11.204 -0.303 1.00 42.91 106 LYS A C 1
ATOM 894 O O . LYS A 1 106 ? -24.634 -11.459 0.116 1.00 42.91 106 LYS A O 1
ATOM 899 N N . MET A 1 107 ? -23.261 -11.046 -1.608 1.00 46.62 107 MET A N 1
ATOM 900 C CA . MET A 1 107 ? -24.317 -11.220 -2.617 1.00 46.62 107 MET A CA 1
ATOM 901 C C . MET A 1 107 ? -24.944 -12.616 -2.543 1.00 46.62 107 MET A C 1
ATOM 903 O O . MET A 1 107 ? -26.163 -12.710 -2.524 1.00 46.62 107 MET A O 1
ATOM 907 N N . ASN A 1 108 ? -24.146 -13.674 -2.366 1.00 47.72 108 ASN A N 1
ATOM 908 C CA . ASN A 1 108 ? -24.669 -15.035 -2.193 1.00 47.72 108 ASN A CA 1
ATOM 909 C C . ASN A 1 108 ? -25.506 -15.228 -0.912 1.00 47.72 108 ASN A C 1
ATOM 911 O O . ASN A 1 108 ? -26.385 -16.090 -0.885 1.00 47.72 108 ASN A O 1
ATOM 915 N N . GLU A 1 109 ? -25.250 -14.464 0.152 1.00 50.06 109 GLU A N 1
ATOM 916 C CA . GLU A 1 109 ? -26.087 -14.472 1.360 1.00 50.06 109 GLU A CA 1
ATOM 917 C C . GLU A 1 109 ? -27.412 -13.737 1.129 1.00 50.06 109 GLU A C 1
ATOM 919 O O . GLU A 1 109 ? -28.458 -14.271 1.491 1.00 50.06 109 GLU A O 1
ATOM 924 N N . TYR A 1 110 ? -27.399 -12.586 0.448 1.00 50.38 110 TYR A N 1
ATOM 925 C CA . TYR A 1 110 ? -28.629 -11.881 0.067 1.00 50.38 110 TYR A CA 1
ATOM 926 C C . TYR A 1 110 ? -29.496 -12.704 -0.892 1.00 50.38 110 TYR A C 1
ATOM 928 O O . TYR A 1 110 ? -30.698 -12.810 -0.666 1.00 50.38 110 TYR A O 1
ATOM 936 N N . THR A 1 111 ? -28.904 -13.391 -1.879 1.00 51.66 111 THR A N 1
ATOM 937 C CA . THR A 1 111 ? -29.664 -14.293 -2.761 1.00 51.66 111 THR A CA 1
ATOM 938 C C . THR A 1 111 ? -30.275 -15.451 -1.975 1.00 51.66 111 THR A C 1
ATOM 940 O O . THR A 1 111 ? -31.428 -15.802 -2.199 1.00 51.66 111 THR A O 1
ATOM 943 N N . LYS A 1 112 ? -29.558 -16.038 -1.004 1.00 49.84 112 LYS A N 1
ATOM 944 C CA . LYS A 1 112 ? -30.125 -17.091 -0.141 1.00 49.84 112 LYS A CA 1
ATOM 945 C C . LYS A 1 112 ? -31.279 -16.588 0.727 1.00 49.84 112 LYS A C 1
ATOM 947 O O . LYS A 1 112 ? -32.239 -17.328 0.924 1.00 49.84 112 LYS A O 1
ATOM 952 N N . ILE A 1 113 ? -31.200 -15.360 1.238 1.00 55.16 113 ILE A N 1
ATOM 953 C CA . ILE A 1 113 ? -32.282 -14.746 2.019 1.00 55.16 113 ILE A CA 1
ATOM 954 C C . ILE A 1 113 ? -33.506 -14.506 1.127 1.00 55.16 113 ILE A C 1
ATOM 956 O O . ILE A 1 113 ? -34.595 -14.940 1.487 1.00 55.16 113 ILE A O 1
ATOM 960 N N . GLU A 1 114 ? -33.334 -13.920 -0.060 1.00 50.16 114 GLU A N 1
ATOM 961 C CA . GLU A 1 114 ? -34.431 -13.712 -1.017 1.00 50.16 114 GLU A CA 1
ATOM 962 C C . GLU A 1 114 ? -35.075 -15.036 -1.452 1.00 50.16 114 GLU A C 1
ATOM 964 O O . GLU A 1 114 ? -36.297 -15.153 -1.442 1.00 50.16 114 GLU A O 1
ATOM 969 N N . THR A 1 115 ? -34.281 -16.076 -1.736 1.00 54.47 115 THR A N 1
ATOM 970 C CA . THR A 1 115 ? -34.834 -17.385 -2.134 1.00 54.47 115 THR A CA 1
ATOM 971 C C . THR A 1 115 ? -35.662 -18.033 -1.014 1.00 54.47 115 THR A C 1
ATOM 973 O O . THR A 1 115 ? -36.699 -18.635 -1.285 1.00 54.47 115 THR A O 1
ATOM 976 N N . ASN A 1 116 ? -35.237 -17.895 0.248 1.00 52.06 116 ASN A N 1
ATOM 977 C CA . ASN A 1 116 ? -35.970 -18.430 1.400 1.00 52.06 116 ASN A CA 1
ATOM 978 C C . ASN A 1 116 ? -37.253 -17.638 1.703 1.00 52.06 116 ASN A C 1
ATOM 980 O O . ASN A 1 116 ? -38.243 -18.233 2.126 1.00 52.06 116 ASN A O 1
ATOM 984 N N . ILE A 1 117 ? -37.258 -16.320 1.470 1.00 55.50 117 ILE A N 1
ATOM 985 C CA . ILE A 1 117 ? -38.455 -15.478 1.625 1.00 55.50 117 ILE A CA 1
ATOM 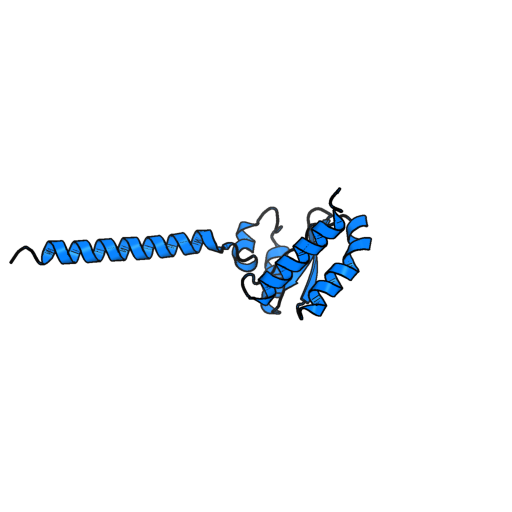986 C C . ILE A 1 117 ? -39.494 -15.843 0.557 1.00 55.50 117 ILE A C 1
ATOM 988 O O . ILE A 1 117 ? -40.633 -16.142 0.910 1.00 55.50 117 ILE A O 1
ATOM 992 N N . ILE A 1 118 ? -39.087 -15.943 -0.714 1.00 56.62 118 ILE A N 1
ATOM 993 C CA . ILE A 1 118 ? -39.977 -16.312 -1.830 1.00 56.62 118 ILE A CA 1
ATOM 994 C C . ILE A 1 118 ? -40.593 -17.702 -1.596 1.00 56.62 118 ILE A C 1
ATOM 996 O O . ILE A 1 118 ? -41.806 -17.868 -1.696 1.00 56.62 118 ILE A O 1
ATOM 1000 N N . GLN A 1 119 ? -39.794 -18.693 -1.177 1.00 55.12 119 GLN A N 1
ATOM 1001 C CA . GLN A 1 119 ? -40.324 -20.023 -0.847 1.00 55.12 119 GLN A CA 1
ATOM 1002 C C . GLN A 1 119 ? -41.321 -20.002 0.320 1.00 55.12 119 GLN A C 1
ATOM 1004 O O . GLN A 1 119 ? -42.277 -20.776 0.316 1.00 55.12 119 GLN A O 1
ATOM 1009 N N . SER A 1 120 ? -41.126 -19.140 1.321 1.00 57.06 120 SER A N 1
ATOM 1010 C CA . SER A 1 120 ? -42.059 -19.027 2.448 1.00 57.06 120 SER A CA 1
ATOM 1011 C C . SER 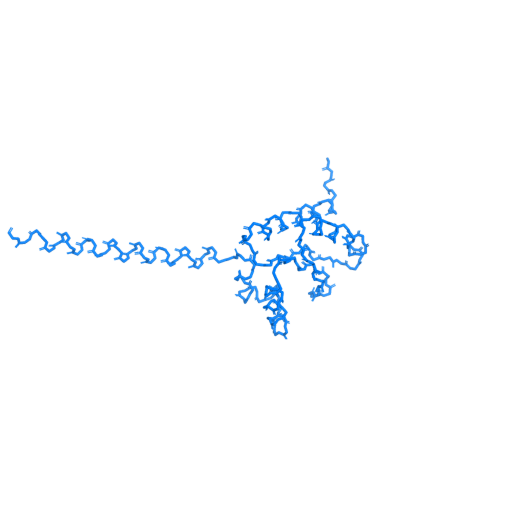A 1 120 ? -43.385 -18.355 2.066 1.00 57.06 120 SER A C 1
ATOM 1013 O O . SER A 1 120 ? -44.436 -18.756 2.568 1.00 57.06 120 SER A O 1
ATOM 1015 N N . GLU A 1 121 ? -43.362 -17.395 1.137 1.00 55.25 121 GLU A N 1
ATOM 1016 C CA . GLU A 1 121 ? -44.565 -16.729 0.622 1.00 55.25 121 GLU A CA 1
ATOM 1017 C C . GLU A 1 121 ? -45.379 -17.657 -0.292 1.00 55.25 121 GLU A C 1
ATOM 1019 O O . GLU A 1 121 ? -46.602 -17.739 -0.151 1.00 55.25 121 GLU A O 1
ATOM 1024 N N . ASP A 1 122 ? -44.714 -18.448 -1.139 1.00 56.88 122 ASP A N 1
ATOM 1025 C CA . ASP A 1 122 ? -45.369 -19.458 -1.982 1.00 56.88 122 ASP A CA 1
ATOM 1026 C C . ASP A 1 122 ? -46.058 -20.555 -1.145 1.00 56.88 122 ASP A C 1
ATOM 1028 O O . ASP A 1 122 ? -47.162 -21.001 -1.473 1.00 56.88 122 ASP A O 1
ATOM 1032 N N . TRP A 1 123 ? -45.459 -20.956 -0.016 1.00 52.19 123 TRP A N 1
ATOM 1033 C CA . TRP A 1 123 ? -46.081 -21.891 0.932 1.00 52.19 123 TRP A CA 1
ATOM 1034 C C . TRP A 1 123 ? -47.345 -21.317 1.590 1.00 52.19 123 TRP A C 1
ATOM 1036 O O . TRP A 1 123 ? -48.336 -22.041 1.741 1.00 52.19 123 TRP A O 1
ATOM 1046 N N . LEU A 1 124 ? -47.335 -20.030 1.953 1.00 52.53 124 LEU A N 1
ATOM 1047 C CA . LEU A 1 124 ? -48.480 -19.338 2.558 1.00 52.53 124 LEU A CA 1
ATOM 1048 C C . LEU A 1 124 ? -49.634 -19.144 1.560 1.00 52.53 124 LEU A C 1
ATOM 1050 O O . LEU A 1 124 ? -50.800 -19.276 1.933 1.00 52.53 124 LEU A O 1
ATOM 1054 N N . LEU A 1 125 ? -49.333 -18.892 0.284 1.00 55.84 125 LEU A N 1
ATOM 1055 C CA . LEU A 1 125 ? -50.341 -18.769 -0.777 1.00 55.84 125 LEU A CA 1
ATOM 1056 C C . LEU A 1 125 ? -50.948 -20.123 -1.179 1.00 55.84 125 LEU A C 1
ATOM 1058 O O . LEU A 1 125 ? -52.139 -20.197 -1.487 1.00 55.84 125 LEU A O 1
ATOM 1062 N N . ALA A 1 126 ? -50.170 -21.209 -1.129 1.00 56.22 126 ALA A N 1
ATOM 1063 C CA . ALA A 1 126 ? -50.663 -22.553 -1.433 1.00 56.22 126 ALA A CA 1
ATOM 1064 C C . ALA A 1 126 ? -51.611 -23.118 -0.354 1.00 56.22 126 ALA A C 1
ATOM 1066 O O . ALA A 1 126 ? -52.507 -23.895 -0.682 1.00 56.22 126 ALA A O 1
ATOM 1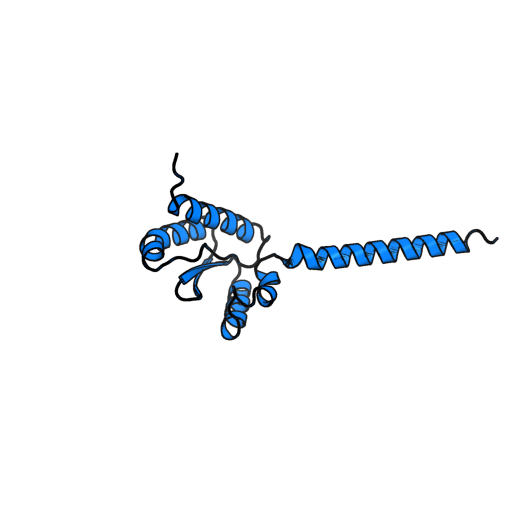067 N N . HIS A 1 127 ? -51.458 -22.713 0.914 1.00 53.31 127 HIS A N 1
ATOM 1068 C CA . HIS A 1 127 ? -52.268 -23.226 2.034 1.00 53.31 127 HIS A CA 1
ATOM 1069 C C . HIS A 1 127 ? -53.516 -22.391 2.353 1.00 53.31 127 HIS A C 1
ATOM 1071 O O . HIS A 1 127 ? -54.433 -22.899 2.993 1.00 53.31 127 HIS A O 1
ATOM 1077 N N . ASN A 1 128 ? -53.598 -21.147 1.874 1.00 53.94 128 ASN A N 1
ATOM 1078 C CA . ASN A 1 128 ? -54.782 -20.295 2.056 1.00 53.94 128 ASN A CA 1
ATOM 1079 C C . ASN A 1 128 ? -55.859 -20.476 0.969 1.00 53.94 128 ASN A C 1
ATOM 1081 O O . ASN A 1 128 ? -56.940 -19.912 1.090 1.00 53.94 128 ASN A O 1
ATOM 1085 N N . ASN A 1 129 ? -55.596 -21.282 -0.067 1.00 52.78 129 ASN A N 1
ATOM 1086 C CA . ASN A 1 129 ? -56.537 -21.566 -1.161 1.00 52.78 129 ASN A CA 1
AT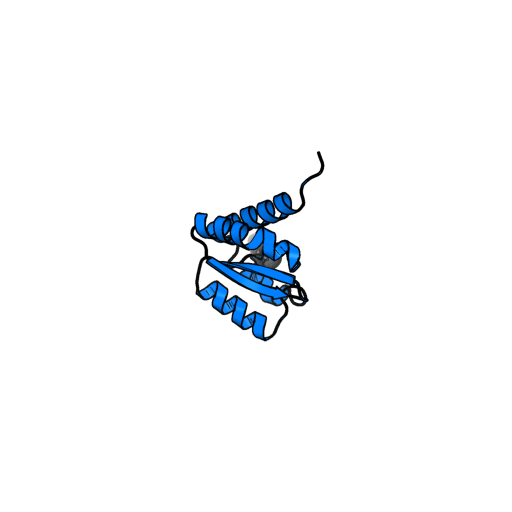OM 1087 C C . ASN A 1 129 ? -57.263 -22.924 -1.019 1.00 52.78 129 ASN A C 1
ATOM 1089 O O . ASN A 1 129 ? -57.813 -23.431 -1.995 1.00 52.78 129 ASN A O 1
ATOM 1093 N N . GLN A 1 130 ? -57.251 -23.536 0.173 1.00 51.91 130 GLN A N 1
ATOM 1094 C CA . GLN A 1 130 ? -57.947 -24.802 0.465 1.00 51.91 130 GLN A CA 1
ATOM 1095 C C . GLN A 1 130 ? -59.110 -24.666 1.473 1.00 51.91 130 GLN A C 1
ATOM 1097 O O . GLN A 1 130 ? -59.469 -25.654 2.115 1.00 51.91 130 GLN A O 1
ATOM 1102 N N . GLN A 1 131 ? -59.713 -23.479 1.617 1.00 45.12 131 GLN A N 1
ATOM 1103 C CA . GLN A 1 131 ? -60.954 -23.291 2.389 1.00 45.12 131 GLN A CA 1
ATOM 1104 C C . GLN A 1 131 ? -62.143 -22.954 1.496 1.00 45.12 131 GLN A C 1
ATOM 1106 O O . GLN A 1 131 ? -61.974 -22.111 0.588 1.00 45.12 131 GLN A O 1
#

Nearest PDB structures (foldseek):
  7mwr-assembly1_A  TM=6.834E-01  e=4.192E-01  synthetic construct
  7mwr-assembly1_B  TM=5.702E-01  e=2.667E-01  synthetic construct
  6mrs-assembly1_A  TM=5.386E-01  e=2.845E-01  synthetic construct
  8utm-assembly1_E  TM=4.031E-01  e=7.496E-01  synthetic construct
  8ure-assembly1_G  TM=4.513E-01  e=1.340E+00  synthetic construct

Solvent-accessible surface area (backbone atoms only — not comparable to full-atom values): 7437 Å² total; per-residue (Å²): 136,82,83,56,68,66,62,51,45,53,50,52,38,52,56,41,48,54,35,29,74,70,65,57,14,47,31,37,72,38,66,74,22,47,74,70,52,37,73,71,44,47,66,58,54,53,48,58,35,47,80,66,74,37,44,78,46,84,47,77,55,98,86,18,43,29,40,40,37,29,69,50,72,67,44,52,52,53,50,55,61,48,53,77,80,44,50,67,84,85,41,37,85,82,42,28,68,45,54,42,60,47,65,68,64,53,50,55,50,53,51,52,51,53,54,53,51,53,54,54,51,53,54,54,58,65,65,70,73,78,122

Organism: NCBI:txid118967

Mean predicted aligned error: 10.17 Å

Foldseek 3Di:
DDDDVLVVQLVQLLVQLVCQLVVLAQKDKGPFAAPVSCVVCVVVSCVSLVVSVWDWDWDDAPRTIMIIIHRDPVLVVLVVVCVVPDGCVVCVVSCCRNGNVCPVVVVVVVVVVVVVVVVVVVVVVVVVPPD

Secondary structure (DSSP, 8-state):
-PPPHHHHHHHHHHHHHHHHHTTS-SEEEPPPBPHHHHHHHHHHHHHHHHHTT-EEEEEEETTEEEEEEESSHHHHHHHHHHHTT--TTTTGGGTTTTTT-THHHHHHHHHHHHHHHHHHHHHHHHHTT--

Radius of gyration: 21.44 Å; Cα contacts (8 Å, |Δi|>4): 143; chains: 1; bounding box: 75×39×40 Å